Protein AF-A0A199ULL8-F1 (afdb_monomer_lite)

Structure (mmCIF, N/CA/C/O backbone):
data_AF-A0A199ULL8-F1
#
_entry.id   AF-A0A199ULL8-F1
#
loop_
_atom_site.group_PDB
_atom_site.id
_atom_site.type_symbol
_atom_site.label_atom_id
_atom_site.label_alt_id
_atom_site.label_comp_id
_atom_site.label_asym_id
_atom_site.label_entity_id
_atom_site.label_seq_id
_atom_site.pdbx_PDB_ins_code
_atom_site.Cartn_x
_atom_site.Cartn_y
_atom_site.Cartn_z
_atom_site.occupancy
_atom_site.B_iso_or_equiv
_atom_site.auth_seq_id
_atom_site.auth_comp_id
_atom_site.auth_asym_id
_atom_site.auth_atom_id
_atom_site.pdbx_PDB_model_num
ATOM 1 N N . VAL A 1 1 ? -32.519 5.307 -3.103 1.00 38.38 1 VAL A N 1
ATOM 2 C CA . VAL A 1 1 ? -31.056 5.539 -3.123 1.00 38.38 1 VAL A CA 1
ATOM 3 C C . VAL A 1 1 ? -30.510 4.798 -1.916 1.00 38.38 1 VAL A C 1
ATOM 5 O O . VAL A 1 1 ? -30.997 5.056 -0.827 1.00 38.38 1 VAL A O 1
ATOM 8 N N . MET A 1 2 ? -29.720 3.741 -2.132 1.00 39.00 2 MET A N 1
ATOM 9 C CA . MET A 1 2 ? -29.472 2.710 -1.114 1.00 39.00 2 MET A CA 1
ATOM 10 C C . MET A 1 2 ? -28.547 3.200 0.002 1.00 39.00 2 MET A C 1
ATOM 12 O O . MET A 1 2 ? -27.507 3.800 -0.257 1.00 39.00 2 MET A O 1
ATOM 16 N N . TYR A 1 3 ? -28.991 2.904 1.219 1.00 46.97 3 TYR A N 1
ATOM 17 C CA . TYR A 1 3 ? -28.402 3.205 2.512 1.00 46.97 3 TYR A CA 1
ATOM 18 C C . TYR A 1 3 ? -27.049 2.505 2.707 1.00 46.97 3 TYR A C 1
ATOM 20 O O . TYR A 1 3 ? -26.886 1.345 2.337 1.00 46.97 3 TYR A O 1
ATOM 28 N N . GLU A 1 4 ? -26.099 3.244 3.284 1.00 53.41 4 GLU A N 1
ATOM 29 C CA . GLU A 1 4 ? -25.015 2.778 4.163 1.00 53.41 4 GLU A CA 1
ATOM 30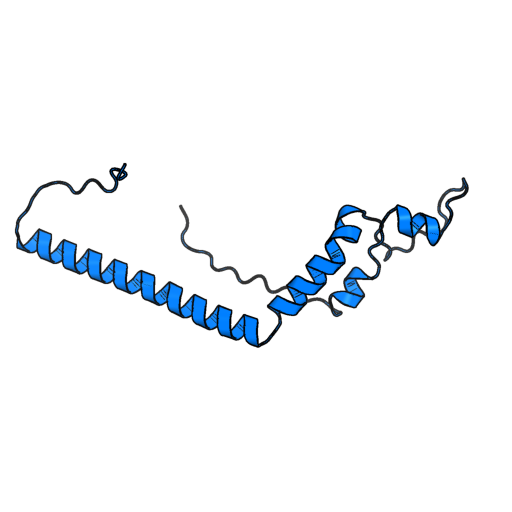 C C . GLU A 1 4 ? -24.526 1.328 3.993 1.00 53.41 4 GLU A C 1
ATOM 32 O O . GLU A 1 4 ? -24.640 0.504 4.899 1.00 53.41 4 GLU A O 1
ATOM 37 N N . ASN A 1 5 ? -23.886 0.993 2.873 1.00 47.06 5 ASN A N 1
ATOM 38 C CA . ASN A 1 5 ? -23.164 -0.277 2.801 1.00 47.06 5 ASN A CA 1
ATOM 39 C C . ASN A 1 5 ? -21.759 -0.106 3.404 1.00 47.06 5 ASN A C 1
ATOM 41 O O . ASN A 1 5 ? -20.809 0.264 2.715 1.00 47.06 5 ASN A O 1
ATOM 45 N N . ARG A 1 6 ? -21.617 -0.388 4.708 1.00 59.81 6 ARG A N 1
ATOM 46 C CA . ARG A 1 6 ? -20.318 -0.518 5.400 1.00 59.81 6 ARG A CA 1
ATOM 47 C C . ARG A 1 6 ? -19.623 -1.822 4.978 1.00 59.81 6 ARG A C 1
ATOM 49 O O . ARG A 1 6 ? -19.491 -2.756 5.766 1.00 59.81 6 ARG A O 1
ATOM 56 N N . ALA A 1 7 ? -19.199 -1.916 3.720 1.00 54.53 7 ALA A N 1
ATOM 57 C CA . ALA A 1 7 ? -18.430 -3.061 3.244 1.00 54.53 7 ALA A CA 1
ATOM 58 C C . ALA A 1 7 ? -16.982 -2.957 3.750 1.00 54.53 7 ALA A C 1
ATOM 60 O O . ALA A 1 7 ? -16.227 -2.078 3.337 1.00 54.53 7 ALA A O 1
ATOM 61 N N . ARG A 1 8 ? -16.583 -3.857 4.655 1.00 57.78 8 ARG A N 1
ATOM 62 C CA . ARG A 1 8 ? -15.173 -4.040 5.021 1.00 57.78 8 ARG A CA 1
ATOM 63 C C . ARG A 1 8 ? -14.511 -4.883 3.932 1.00 57.78 8 ARG A C 1
ATOM 65 O O . ARG A 1 8 ? -14.837 -6.058 3.780 1.00 57.78 8 ARG A O 1
ATOM 72 N N . LEU A 1 9 ? -13.607 -4.282 3.160 1.00 57.34 9 LEU A N 1
ATOM 73 C CA . LEU A 1 9 ? -12.793 -5.010 2.189 1.00 57.34 9 LEU A CA 1
ATOM 74 C C . LEU A 1 9 ? -11.721 -5.802 2.947 1.00 57.34 9 LEU A C 1
ATOM 76 O O . LEU A 1 9 ? -10.744 -5.231 3.426 1.00 57.34 9 LEU A O 1
ATOM 80 N N . LEU A 1 10 ? -11.922 -7.112 3.081 1.00 61.78 10 LEU A N 1
ATOM 81 C CA . LEU A 1 10 ? -10.911 -8.018 3.613 1.00 61.78 10 LEU A CA 1
ATOM 82 C C . LEU A 1 10 ? -9.970 -8.409 2.468 1.00 61.78 10 LEU A C 1
ATOM 84 O O . LEU A 1 10 ? -10.329 -9.217 1.615 1.00 61.78 10 LEU A O 1
ATOM 88 N N . CYS A 1 11 ? -8.783 -7.808 2.433 1.00 61.78 11 CYS A N 1
ATOM 89 C CA . CYS A 1 11 ? -7.730 -8.184 1.495 1.00 61.78 11 CYS A CA 1
ATOM 90 C C . CYS A 1 11 ? -6.753 -9.127 2.204 1.00 61.78 11 CYS A C 1
ATOM 92 O O . CYS A 1 11 ? -6.037 -8.707 3.112 1.00 61.78 11 CYS A O 1
ATOM 94 N N . THR A 1 12 ? -6.748 -10.400 1.813 1.00 73.75 12 THR A N 1
ATOM 95 C CA . THR A 1 12 ? -5.773 -11.397 2.271 1.00 73.75 12 THR A CA 1
ATOM 96 C C . THR A 1 12 ? -4.765 -11.648 1.162 1.00 73.75 12 THR A C 1
ATOM 98 O O . THR A 1 12 ? -5.163 -11.915 0.030 1.00 73.75 12 THR A O 1
ATOM 101 N N . ALA A 1 13 ? -3.479 -11.600 1.489 1.00 79.88 13 ALA A N 1
ATOM 102 C CA . ALA A 1 13 ? -2.404 -11.946 0.570 1.00 79.88 13 ALA A CA 1
ATOM 103 C C . ALA A 1 13 ? -1.518 -13.039 1.177 1.00 79.88 13 ALA A C 1
ATOM 105 O O . ALA A 1 13 ? -1.508 -13.228 2.393 1.00 79.88 13 ALA A O 1
ATOM 106 N N . GLU A 1 14 ? -0.793 -13.760 0.323 1.00 83.81 14 GLU A N 1
ATOM 107 C CA . GLU A 1 14 ? 0.080 -14.868 0.735 1.00 83.81 14 GLU A CA 1
ATOM 108 C C . GLU A 1 14 ? 1.333 -14.388 1.484 1.00 83.81 14 GLU A C 1
ATOM 110 O O . GLU A 1 14 ? 1.877 -15.118 2.310 1.00 83.81 14 GLU A O 1
ATOM 115 N N . THR A 1 15 ? 1.773 -13.156 1.222 1.00 86.62 15 THR A N 1
ATOM 116 C CA . THR A 1 15 ? 3.007 -12.563 1.755 1.00 86.62 15 THR A CA 1
ATOM 117 C C . THR A 1 15 ? 2.778 -11.122 2.231 1.00 86.62 15 THR A C 1
ATOM 119 O O . THR A 1 15 ? 1.781 -10.488 1.862 1.00 86.62 15 THR A O 1
ATOM 122 N N . PRO A 1 16 ? 3.660 -10.574 3.092 1.00 87.44 16 PRO A N 1
ATOM 123 C CA . PRO A 1 16 ? 3.571 -9.184 3.525 1.00 87.44 16 PRO A CA 1
ATOM 124 C C . PRO A 1 16 ? 3.706 -8.205 2.344 1.00 87.44 16 PRO A C 1
ATOM 126 O O . PRO A 1 16 ? 4.379 -8.500 1.355 1.00 87.44 16 PRO A O 1
ATOM 129 N N . PRO A 1 17 ? 3.131 -6.990 2.451 1.00 88.19 17 PRO A N 1
ATOM 130 C CA . PRO A 1 17 ? 3.123 -6.016 1.359 1.00 88.19 17 PRO A CA 1
ATOM 131 C C . PRO A 1 17 ? 4.529 -5.652 0.869 1.00 88.19 17 PRO A C 1
ATOM 133 O O . PRO A 1 17 ? 4.721 -5.449 -0.321 1.00 88.19 17 PRO A O 1
ATOM 136 N N . VAL A 1 18 ? 5.533 -5.621 1.748 1.00 90.44 18 VAL A N 1
ATOM 137 C CA . VAL A 1 18 ? 6.921 -5.337 1.347 1.00 90.44 18 VAL A CA 1
ATOM 138 C C . VAL A 1 18 ? 7.411 -6.323 0.280 1.00 90.4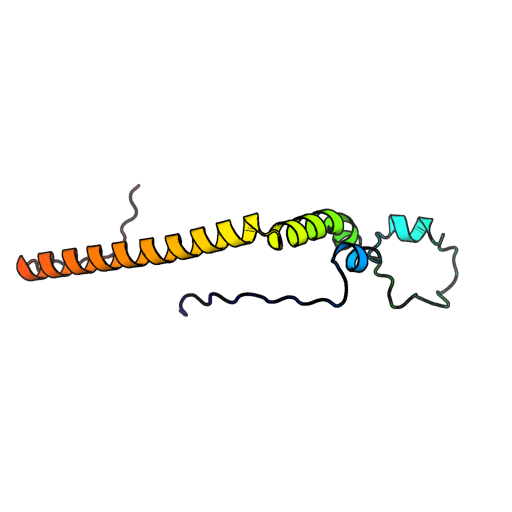4 18 VAL A C 1
ATOM 140 O O . VAL A 1 18 ? 7.944 -5.898 -0.740 1.00 90.44 18 VAL A O 1
ATOM 143 N N . GLU A 1 19 ? 7.170 -7.618 0.484 1.00 90.06 19 GLU A N 1
ATOM 144 C CA . GLU A 1 19 ? 7.599 -8.683 -0.430 1.00 90.06 19 GLU A CA 1
ATOM 145 C C . GLU A 1 19 ? 6.773 -8.684 -1.723 1.00 90.06 19 GLU A C 1
ATOM 147 O O . GLU A 1 19 ? 7.315 -8.857 -2.814 1.00 90.06 19 GLU A O 1
ATOM 152 N N . LEU A 1 20 ? 5.465 -8.419 -1.631 1.00 87.94 20 LEU A N 1
ATOM 153 C CA . LEU A 1 20 ? 4.588 -8.321 -2.806 1.00 8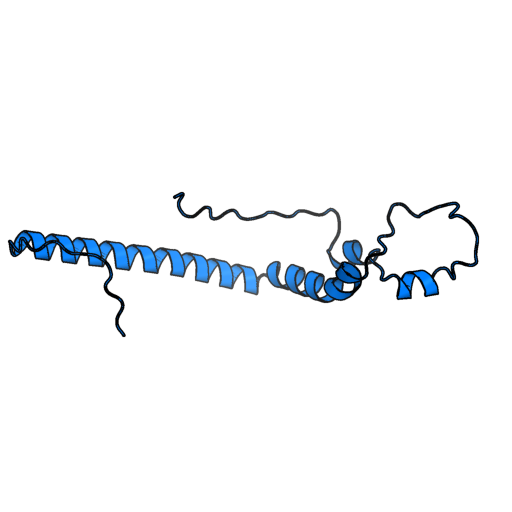7.94 20 LEU A CA 1
ATOM 154 C C . LEU A 1 20 ? 5.013 -7.196 -3.753 1.00 87.94 20 LEU A C 1
ATOM 156 O O . LEU A 1 20 ? 4.996 -7.355 -4.973 1.00 87.94 20 LEU A O 1
ATOM 160 N N . PHE A 1 21 ? 5.385 -6.047 -3.191 1.00 90.00 21 PHE A N 1
ATOM 161 C CA . PHE A 1 21 ? 5.735 -4.856 -3.960 1.00 90.00 21 PHE A CA 1
ATOM 162 C C . PHE A 1 21 ? 7.212 -4.809 -4.390 1.00 90.00 21 PHE A C 1
ATOM 164 O O . PHE A 1 21 ? 7.607 -3.917 -5.148 1.00 90.00 21 PHE A O 1
ATOM 171 N N . GLU A 1 22 ? 8.039 -5.765 -3.964 1.00 89.31 22 GLU A N 1
ATOM 172 C CA . GLU A 1 22 ? 9.459 -5.828 -4.326 1.00 89.31 22 GLU A CA 1
ATOM 173 C C . GLU A 1 22 ? 9.655 -5.983 -5.839 1.00 89.31 22 GLU A C 1
ATOM 175 O O . GLU A 1 22 ? 10.455 -5.266 -6.443 1.00 89.31 22 GLU A O 1
ATOM 180 N N . ARG A 1 23 ? 8.848 -6.846 -6.467 1.00 87.00 23 ARG A N 1
ATOM 181 C CA . ARG A 1 23 ? 8.928 -7.163 -7.903 1.00 87.00 23 ARG A CA 1
ATOM 182 C C . ARG A 1 23 ? 8.316 -6.096 -8.811 1.00 87.00 23 ARG A C 1
ATOM 184 O O . ARG A 1 23 ? 8.366 -6.222 -10.034 1.00 87.00 23 ARG A O 1
ATOM 191 N N . ILE A 1 24 ? 7.746 -5.042 -8.227 1.00 89.56 24 ILE A N 1
ATOM 192 C CA . ILE A 1 24 ? 7.245 -3.884 -8.962 1.00 89.56 24 ILE A CA 1
ATOM 193 C C . ILE A 1 24 ? 8.389 -2.887 -9.123 1.00 89.56 24 ILE A C 1
ATOM 195 O O . ILE A 1 24 ? 8.860 -2.274 -8.156 1.00 89.56 24 ILE A O 1
ATOM 199 N N . VAL A 1 25 ? 8.823 -2.710 -10.365 1.00 88.88 25 VAL A N 1
ATOM 200 C CA . VAL A 1 25 ? 9.942 -1.844 -10.734 1.00 88.88 25 VAL A CA 1
ATOM 201 C C . VAL A 1 25 ? 9.502 -0.804 -11.750 1.00 88.88 25 VAL A C 1
ATOM 203 O O . VAL A 1 25 ? 8.614 -1.029 -12.567 1.00 88.88 25 VAL A O 1
ATOM 206 N N . THR A 1 26 ? 10.153 0.354 -11.732 1.00 89.56 26 THR A N 1
ATOM 207 C CA . THR A 1 26 ? 9.949 1.351 -12.782 1.00 89.56 26 THR A CA 1
ATOM 208 C C . THR A 1 26 ? 10.671 0.926 -14.062 1.00 89.56 26 THR A C 1
ATOM 210 O O . THR A 1 26 ? 11.607 0.124 -14.039 1.00 89.56 26 THR A O 1
ATOM 213 N N . VAL A 1 27 ? 10.297 1.513 -15.197 1.00 86.94 27 VAL A N 1
ATOM 214 C CA . VAL A 1 27 ? 11.011 1.337 -16.472 1.00 86.94 27 VAL A CA 1
ATOM 215 C C . VAL A 1 27 ? 12.482 1.741 -16.331 1.00 86.94 27 VAL A C 1
ATOM 217 O O . VAL A 1 27 ? 13.363 1.075 -16.871 1.00 86.94 27 VAL A O 1
ATOM 220 N N . ALA A 1 28 ? 12.764 2.809 -15.578 1.00 85.06 28 ALA A N 1
ATOM 221 C CA . ALA A 1 28 ? 14.127 3.277 -15.345 1.00 85.06 28 ALA A CA 1
ATOM 222 C C . ALA A 1 28 ? 14.958 2.261 -14.546 1.00 85.06 28 ALA A C 1
ATOM 224 O O . ALA A 1 28 ? 16.138 2.076 -14.838 1.00 85.06 28 ALA A O 1
ATOM 225 N N . ASP A 1 29 ? 14.353 1.587 -13.570 1.00 84.56 29 ASP A N 1
ATOM 226 C CA . ASP A 1 29 ? 15.035 0.568 -12.771 1.00 84.56 29 ASP A CA 1
ATOM 227 C C . ASP A 1 29 ? 15.183 -0.747 -13.536 1.00 84.56 29 ASP A C 1
ATOM 229 O O . ASP A 1 29 ? 16.259 -1.343 -13.524 1.00 84.56 29 ASP A O 1
ATOM 233 N N . ALA A 1 30 ? 14.172 -1.140 -14.313 1.00 82.62 30 ALA A N 1
ATOM 234 C CA . ALA A 1 30 ? 14.249 -2.298 -15.199 1.00 82.62 30 ALA A CA 1
ATOM 235 C C . ALA A 1 30 ? 15.404 -2.178 -16.211 1.00 82.62 30 ALA A C 1
ATOM 237 O O . ALA A 1 30 ? 16.113 -3.152 -16.461 1.00 82.62 30 ALA A O 1
ATOM 238 N N . LEU A 1 31 ? 15.649 -0.975 -16.745 1.00 79.75 31 LEU A N 1
ATOM 239 C CA . LEU A 1 31 ? 16.766 -0.703 -17.659 1.00 79.75 31 LEU A CA 1
ATOM 240 C C . LEU A 1 31 ? 18.147 -0.819 -16.995 1.00 79.75 31 LEU A C 1
ATOM 242 O O . LEU A 1 31 ? 19.120 -1.130 -17.682 1.00 79.75 31 LEU A O 1
ATOM 246 N N . LYS A 1 32 ? 18.253 -0.582 -15.681 1.00 78.31 32 LYS A N 1
ATOM 247 C CA . LYS A 1 32 ? 19.503 -0.777 -14.921 1.00 78.31 32 LYS A CA 1
ATOM 248 C C . LYS A 1 32 ? 19.775 -2.258 -14.670 1.00 78.31 32 LYS A C 1
ATOM 250 O O . LYS A 1 32 ? 20.924 -2.682 -14.727 1.00 78.31 32 LYS A O 1
ATOM 255 N N . VAL A 1 33 ? 18.720 -3.026 -14.392 1.00 70.19 33 VAL A N 1
ATOM 256 C CA . VAL A 1 33 ? 18.799 -4.468 -14.108 1.00 70.19 33 VAL A CA 1
ATOM 257 C C . VAL A 1 33 ? 19.049 -5.268 -15.390 1.00 70.19 33 VAL A C 1
ATOM 259 O O . VAL A 1 33 ? 19.795 -6.244 -15.381 1.00 70.19 33 VAL A O 1
ATOM 262 N N . SER A 1 34 ? 18.488 -4.827 -16.515 1.00 62.72 34 SER A N 1
ATOM 263 C CA . SER A 1 34 ? 18.759 -5.386 -17.835 1.00 62.72 34 SER A CA 1
ATOM 264 C C . SER A 1 34 ? 18.850 -4.257 -18.863 1.00 62.72 34 SER A C 1
ATOM 266 O O . SER A 1 34 ? 17.818 -3.747 -19.316 1.00 62.72 34 SER A O 1
ATOM 268 N N . PRO A 1 35 ? 20.068 -3.847 -19.266 1.00 60.12 35 PRO A N 1
ATOM 269 C CA . PRO A 1 35 ? 20.242 -2.897 -20.352 1.00 60.12 35 PRO A CA 1
ATOM 270 C C . PRO A 1 35 ? 19.737 -3.563 -21.635 1.00 60.12 35 PRO A C 1
ATOM 272 O O . PRO A 1 35 ? 20.442 -4.353 -22.264 1.00 60.12 35 PRO A O 1
ATOM 275 N N . ARG A 1 36 ? 18.480 -3.296 -22.005 1.00 59.72 36 ARG A N 1
ATOM 276 C CA . ARG A 1 36 ? 17.838 -3.808 -23.225 1.00 59.72 36 ARG A CA 1
ATOM 277 C C . ARG A 1 36 ? 18.596 -3.296 -24.455 1.00 59.72 36 ARG A C 1
ATOM 279 O O . ARG A 1 36 ? 18.235 -2.293 -25.060 1.00 59.72 36 ARG A O 1
ATOM 286 N N . SER A 1 37 ? 19.647 -4.004 -24.857 1.00 47.16 37 SER A N 1
ATOM 287 C CA . SER A 1 37 ? 20.245 -3.855 -26.179 1.00 47.16 37 SER A CA 1
ATOM 288 C C . SER A 1 37 ? 19.473 -4.735 -27.161 1.00 47.16 37 SER A C 1
ATOM 290 O O . SER A 1 37 ? 19.649 -5.948 -27.202 1.00 47.16 37 SER A O 1
ATOM 292 N N . SER A 1 38 ? 18.609 -4.099 -27.954 1.00 54.50 38 SER A N 1
ATOM 293 C CA . SER A 1 38 ? 18.225 -4.477 -29.328 1.00 54.50 38 SER A CA 1
ATOM 294 C C . SER A 1 38 ? 17.682 -5.884 -29.661 1.00 54.50 38 SER A C 1
ATOM 296 O O . SER A 1 38 ? 17.411 -6.130 -30.835 1.00 54.50 38 SER A O 1
ATOM 298 N N . ARG A 1 39 ? 17.467 -6.817 -28.724 1.00 50.16 39 ARG A N 1
ATOM 299 C CA . ARG A 1 39 ? 16.968 -8.171 -29.056 1.00 50.16 39 ARG A CA 1
ATOM 300 C C . ARG A 1 39 ? 15.732 -8.561 -28.250 1.00 50.16 39 ARG A C 1
ATOM 302 O O . ARG A 1 39 ? 15.636 -8.268 -27.063 1.00 50.16 39 ARG A O 1
ATOM 309 N N . ALA A 1 40 ? 14.790 -9.203 -28.945 1.00 52.25 40 ALA A N 1
ATOM 310 C CA . ALA A 1 40 ? 13.515 -9.695 -28.429 1.00 52.25 40 ALA A CA 1
ATOM 311 C C . ALA A 1 40 ? 13.692 -10.497 -27.122 1.00 52.25 40 ALA A C 1
ATOM 313 O O . ALA A 1 40 ? 14.649 -11.273 -27.024 1.00 52.25 40 ALA A O 1
ATOM 314 N N . PRO A 1 41 ? 12.802 -10.324 -26.127 1.00 55.12 41 PRO A N 1
ATOM 315 C CA . PRO A 1 41 ? 12.966 -10.952 -24.827 1.00 55.12 41 PRO A CA 1
ATOM 316 C C . PRO A 1 41 ? 12.812 -12.467 -24.955 1.00 55.12 41 PRO A C 1
ATOM 318 O O . PRO A 1 41 ? 11.815 -12.983 -25.457 1.00 55.12 41 PRO A O 1
ATOM 321 N N . LYS A 1 42 ? 13.837 -13.188 -24.507 1.00 52.59 42 LYS A N 1
ATOM 322 C CA . LYS A 1 42 ? 13.804 -14.634 -24.316 1.00 52.59 42 LYS A CA 1
ATOM 323 C C . LYS A 1 42 ? 13.786 -14.847 -22.804 1.00 52.59 42 LYS A C 1
ATOM 325 O O . LYS A 1 42 ? 14.841 -14.950 -22.192 1.00 52.59 42 LYS A O 1
ATOM 330 N N . GLY A 1 43 ? 12.583 -14.813 -22.233 1.00 55.91 43 GLY A N 1
ATOM 331 C CA . GLY A 1 43 ? 12.333 -14.948 -20.796 1.00 55.91 43 GLY A CA 1
ATOM 332 C C . GLY A 1 43 ? 11.933 -13.626 -20.152 1.00 55.91 43 GLY A C 1
ATOM 333 O O . GLY A 1 43 ? 12.755 -12.989 -19.502 1.00 55.91 43 GLY A O 1
ATOM 334 N N . ASP A 1 44 ? 10.681 -13.213 -20.348 1.00 63.97 44 ASP A N 1
ATOM 335 C CA . ASP A 1 44 ? 10.057 -12.282 -19.412 1.00 63.97 44 ASP A CA 1
ATOM 336 C C . ASP A 1 44 ? 9.788 -13.087 -18.129 1.00 63.97 44 ASP A C 1
ATOM 338 O O . ASP A 1 44 ? 9.119 -14.121 -18.180 1.00 63.97 44 ASP A O 1
ATOM 342 N N . ASP A 1 45 ? 10.395 -12.683 -17.012 1.00 71.69 45 ASP A N 1
ATOM 343 C CA . ASP A 1 45 ? 10.065 -13.233 -15.696 1.00 71.69 45 ASP A CA 1
ATOM 344 C C . ASP A 1 45 ? 8.580 -12.928 -15.436 1.00 71.69 45 ASP A C 1
ATOM 346 O O . ASP A 1 45 ? 8.225 -11.745 -15.389 1.00 71.69 45 ASP A O 1
ATOM 350 N N . PRO A 1 46 ? 7.696 -13.944 -15.338 1.00 72.44 46 PRO A N 1
ATOM 351 C CA . PRO A 1 46 ? 6.257 -13.718 -15.209 1.00 72.44 46 PRO A CA 1
ATOM 352 C C . PRO A 1 46 ? 5.899 -12.943 -13.940 1.00 72.44 46 PRO A C 1
ATOM 354 O O . PRO A 1 46 ? 4.835 -12.327 -13.886 1.00 72.44 46 PRO A O 1
ATOM 357 N N . ASP A 1 47 ? 6.792 -12.936 -12.952 1.00 78.94 47 ASP A N 1
ATOM 358 C CA . ASP A 1 47 ? 6.569 -12.273 -11.678 1.00 78.94 47 ASP A CA 1
ATOM 359 C C . ASP A 1 47 ? 7.126 -10.834 -11.639 1.00 78.94 47 ASP A C 1
ATOM 361 O O . ASP A 1 47 ? 6.934 -10.136 -10.640 1.00 78.94 47 ASP A O 1
ATOM 365 N N . LEU A 1 48 ? 7.813 -10.365 -12.692 1.00 83.88 48 LEU A N 1
ATOM 366 C CA . LEU A 1 48 ? 8.357 -9.005 -12.769 1.00 83.88 48 LEU A CA 1
ATOM 367 C C . LEU A 1 48 ? 7.323 -8.032 -13.352 1.00 83.88 48 LEU A C 1
ATOM 369 O O . LEU A 1 48 ? 6.962 -8.101 -14.528 1.00 83.88 48 LEU A O 1
ATOM 373 N N . CYS A 1 49 ? 6.911 -7.046 -12.556 1.00 86.06 49 CYS A N 1
ATOM 374 C CA . CYS A 1 49 ? 5.977 -6.009 -12.985 1.00 86.06 49 CYS A CA 1
ATOM 375 C C . CYS A 1 49 ? 6.726 -4.698 -13.257 1.00 86.06 49 CYS A C 1
ATOM 377 O O . CYS A 1 49 ? 7.234 -4.060 -12.335 1.00 86.06 49 CYS A O 1
ATOM 379 N N . VAL A 1 50 ? 6.796 -4.279 -14.525 1.00 87.25 50 VAL A N 1
ATOM 380 C CA . VAL A 1 50 ? 7.411 -2.998 -14.911 1.00 87.25 50 VAL A CA 1
ATOM 381 C C . VAL A 1 50 ? 6.331 -1.923 -15.041 1.00 87.25 50 VAL A C 1
ATOM 383 O O . VAL A 1 50 ? 5.722 -1.769 -16.099 1.00 87.25 50 VAL A O 1
ATOM 386 N N . ASP A 1 51 ? 6.108 -1.163 -13.972 1.00 89.38 51 ASP A N 1
ATOM 387 C CA . ASP A 1 51 ? 5.105 -0.099 -13.905 1.00 89.38 51 ASP A CA 1
ATOM 388 C C . ASP A 1 51 ? 5.661 1.116 -13.148 1.00 89.38 51 ASP A C 1
ATOM 390 O O . ASP A 1 51 ? 6.073 1.036 -11.990 1.00 89.38 51 ASP A O 1
ATOM 394 N N . ASN A 1 52 ? 5.667 2.276 -13.808 1.00 90.12 52 ASN A N 1
ATOM 395 C CA . ASN A 1 52 ? 6.161 3.517 -13.215 1.00 90.12 52 ASN A CA 1
ATOM 396 C C . ASN A 1 52 ? 5.229 4.057 -12.128 1.00 90.12 52 ASN A C 1
ATOM 398 O O . ASN A 1 52 ? 5.701 4.486 -11.081 1.00 90.12 52 ASN A O 1
ATOM 402 N N . GLN A 1 53 ? 3.917 4.059 -12.366 1.00 93.06 53 GLN A N 1
ATOM 403 C CA . GLN A 1 53 ? 2.956 4.611 -11.411 1.00 93.06 53 GLN A CA 1
ATOM 404 C C . GLN A 1 53 ? 2.950 3.776 -10.138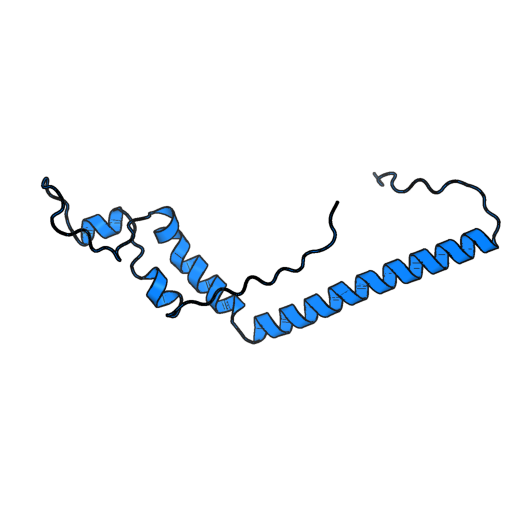 1.00 93.06 53 GLN A C 1
ATOM 406 O O . GLN A 1 53 ? 3.056 4.314 -9.033 1.00 93.06 53 GLN A O 1
ATOM 411 N N . LEU A 1 54 ? 2.899 2.456 -10.301 1.00 87.44 54 LEU A N 1
ATOM 412 C CA . LEU A 1 54 ? 2.913 1.529 -9.185 1.00 87.44 54 LEU A CA 1
ATOM 413 C C . LEU A 1 54 ? 4.281 1.514 -8.496 1.00 87.44 54 LEU A C 1
ATOM 415 O O . LEU A 1 54 ? 4.340 1.569 -7.270 1.00 87.44 54 LEU A O 1
ATOM 419 N N . GLY A 1 55 ? 5.374 1.554 -9.264 1.00 90.00 55 GLY A N 1
ATOM 420 C CA . GLY A 1 55 ? 6.738 1.644 -8.742 1.00 90.00 55 GLY A CA 1
ATOM 421 C C . GLY A 1 55 ? 6.993 2.897 -7.901 1.00 90.00 55 GLY A C 1
ATOM 422 O O . GLY A 1 55 ? 7.644 2.802 -6.867 1.00 90.00 55 GLY A O 1
ATOM 423 N N . PHE A 1 56 ? 6.436 4.055 -8.274 1.00 92.81 56 PHE A N 1
ATOM 424 C CA . PHE A 1 56 ? 6.543 5.281 -7.468 1.00 92.81 56 PHE A CA 1
ATOM 425 C C . PHE A 1 56 ? 5.584 5.316 -6.276 1.00 92.81 56 PHE A C 1
ATOM 427 O O . PHE A 1 56 ? 5.847 5.997 -5.284 1.00 92.81 56 PHE A O 1
ATOM 434 N N . ALA A 1 57 ? 4.440 4.639 -6.370 1.00 94.50 57 ALA A N 1
ATOM 435 C CA . ALA A 1 57 ? 3.447 4.631 -5.305 1.00 94.50 57 ALA A CA 1
ATOM 436 C C . ALA A 1 57 ? 3.714 3.565 -4.234 1.00 94.50 57 ALA A C 1
ATOM 438 O O . ALA A 1 57 ? 3.198 3.711 -3.125 1.00 94.50 57 ALA A O 1
ATOM 439 N N . LYS A 1 58 ? 4.504 2.525 -4.536 1.00 93.38 58 LYS A N 1
ATOM 440 C CA . LYS A 1 58 ? 4.611 1.329 -3.692 1.00 93.38 58 LYS A CA 1
ATOM 441 C C . LYS A 1 58 ? 5.000 1.615 -2.247 1.00 93.38 58 LYS A C 1
ATOM 443 O O . LYS A 1 58 ? 4.336 1.104 -1.357 1.00 93.38 58 LYS A O 1
ATOM 448 N N . ASP A 1 59 ? 5.963 2.499 -1.994 1.00 93.25 59 ASP A N 1
ATOM 449 C CA . ASP A 1 59 ? 6.401 2.806 -0.623 1.00 93.25 59 ASP A CA 1
ATOM 450 C C . ASP A 1 59 ? 5.284 3.463 0.198 1.00 93.25 59 ASP A C 1
ATOM 452 O O . ASP A 1 59 ? 5.068 3.131 1.366 1.00 93.25 59 ASP A O 1
ATOM 456 N N . ARG A 1 60 ? 4.505 4.354 -0.431 1.00 94.25 60 ARG A N 1
ATOM 457 C CA . ARG A 1 60 ? 3.324 4.960 0.200 1.00 94.25 60 ARG A CA 1
ATOM 458 C C . ARG A 1 60 ? 2.240 3.921 0.452 1.00 94.25 60 ARG A C 1
ATOM 460 O O . ARG A 1 60 ? 1.639 3.928 1.522 1.00 94.25 60 ARG A O 1
ATOM 467 N N . THR A 1 61 ? 2.004 3.032 -0.511 1.00 92.50 61 THR A N 1
ATOM 468 C CA . THR A 1 61 ? 1.016 1.954 -0.386 1.00 92.50 61 THR A CA 1
ATOM 469 C C . THR A 1 61 ? 1.3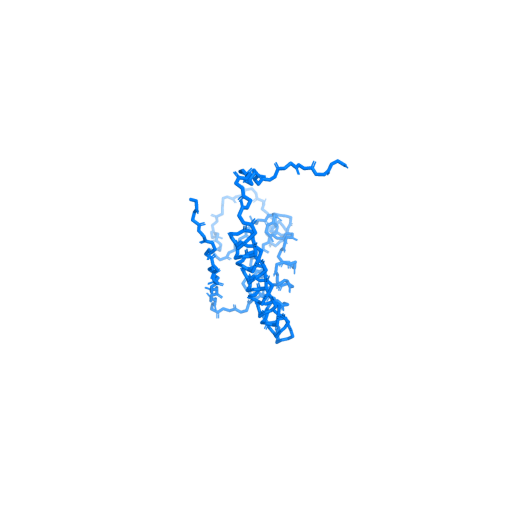97 0.983 0.733 1.00 92.50 61 THR A C 1
ATOM 471 O O . THR A 1 61 ? 0.557 0.686 1.578 1.00 92.50 61 THR A O 1
ATOM 474 N N . ILE A 1 62 ? 2.659 0.550 0.804 1.00 92.62 62 ILE A N 1
ATOM 475 C CA . ILE A 1 62 ? 3.185 -0.309 1.875 1.00 92.62 62 ILE A CA 1
ATOM 476 C C . ILE A 1 62 ? 3.007 0.370 3.232 1.00 92.62 62 ILE A C 1
ATOM 478 O O . ILE A 1 62 ? 2.468 -0.245 4.153 1.00 92.62 62 ILE A O 1
ATOM 482 N N . SER A 1 63 ? 3.423 1.635 3.348 1.00 92.88 63 SER A N 1
ATOM 483 C CA . SER A 1 63 ? 3.303 2.404 4.589 1.00 92.88 63 SER A CA 1
ATOM 484 C C . SER A 1 63 ? 1.848 2.472 5.051 1.00 92.88 63 SER A C 1
ATOM 486 O O . SER A 1 63 ? 1.538 2.112 6.185 1.00 92.88 63 SER A O 1
ATOM 488 N N . ARG A 1 64 ? 0.928 2.804 4.137 1.00 90.56 64 ARG A N 1
ATOM 489 C CA . ARG A 1 64 ? -0.497 2.912 4.451 1.00 90.56 64 ARG A CA 1
ATOM 490 C C . ARG A 1 64 ? -1.124 1.577 4.853 1.00 90.56 64 ARG A C 1
ATOM 492 O O . ARG A 1 64 ? -1.882 1.534 5.816 1.00 90.56 64 ARG A O 1
ATOM 499 N N . LEU A 1 65 ? -0.816 0.493 4.140 1.00 88.44 65 LEU A N 1
ATOM 500 C CA . LEU A 1 65 ? -1.315 -0.846 4.478 1.00 88.44 65 LEU A CA 1
ATOM 501 C C . LEU A 1 65 ? -0.782 -1.318 5.835 1.00 88.44 65 LEU A C 1
ATOM 503 O O . LEU A 1 65 ? -1.523 -1.902 6.621 1.00 88.44 65 LEU A O 1
ATOM 507 N N . THR A 1 66 ? 0.487 -1.036 6.127 1.00 88.69 66 THR A N 1
ATOM 508 C CA . THR A 1 66 ? 1.110 -1.388 7.410 1.00 88.69 66 THR A CA 1
ATOM 509 C C . THR A 1 66 ? 0.493 -0.593 8.557 1.00 88.69 66 THR A C 1
ATOM 511 O O . THR A 1 66 ? 0.152 -1.166 9.588 1.00 88.69 66 THR A O 1
ATOM 514 N N . GLU A 1 67 ? 0.280 0.707 8.358 1.00 88.62 67 GLU A N 1
ATOM 515 C CA . GLU A 1 67 ? -0.389 1.583 9.319 1.00 88.62 67 GLU A CA 1
ATOM 516 C C . GLU A 1 67 ? -1.826 1.123 9.597 1.00 88.62 67 GLU A C 1
ATOM 518 O O . GLU A 1 67 ? -2.214 0.993 10.756 1.00 88.62 67 GLU A O 1
ATOM 523 N N . MET A 1 68 ? -2.607 0.815 8.556 1.00 85.81 68 MET A N 1
ATOM 524 C CA . MET A 1 68 ? -3.991 0.343 8.706 1.00 85.81 68 MET A CA 1
ATOM 525 C C . MET A 1 68 ? -4.101 -0.979 9.470 1.00 85.81 68 MET A C 1
ATOM 527 O O . MET A 1 68 ? -5.111 -1.216 10.127 1.00 85.81 68 MET A O 1
ATOM 531 N N . ASN A 1 69 ? -3.070 -1.821 9.393 1.00 84.00 69 ASN A N 1
ATOM 532 C CA . ASN A 1 69 ? -2.998 -3.087 10.120 1.00 84.00 69 ASN A CA 1
ATOM 533 C C . ASN A 1 69 ? -2.426 -2.936 11.538 1.00 84.00 69 ASN A C 1
ATOM 535 O O . ASN A 1 69 ? -2.329 -3.923 12.269 1.00 84.00 69 ASN A O 1
ATOM 539 N N . SER A 1 70 ? -2.028 -1.728 11.943 1.00 85.50 70 SER A N 1
ATOM 540 C CA . SER A 1 70 ? -1.544 -1.489 13.298 1.00 85.50 70 SER A CA 1
ATOM 541 C C . SER A 1 70 ? -2.685 -1.575 14.313 1.00 85.50 70 SER A C 1
ATOM 543 O O . SER A 1 70 ? -3.817 -1.161 14.058 1.00 85.50 70 SER A O 1
ATOM 545 N N . LYS A 1 71 ? -2.367 -2.092 15.503 1.00 83.12 71 LYS A N 1
ATOM 546 C CA . LYS A 1 71 ? -3.327 -2.211 16.605 1.00 83.12 71 LYS A CA 1
ATOM 547 C C . LYS A 1 71 ? -3.946 -0.857 16.970 1.00 83.12 71 LYS A C 1
ATOM 549 O O . LYS A 1 71 ? -5.157 -0.763 17.117 1.00 83.12 71 LYS A O 1
ATOM 554 N N . GLU A 1 72 ? -3.120 0.180 17.060 1.00 85.19 72 GLU A N 1
ATOM 555 C CA . GLU A 1 72 ? -3.551 1.537 17.409 1.00 85.19 72 GLU A CA 1
ATOM 556 C C . GLU A 1 72 ? -4.570 2.084 16.404 1.00 85.19 72 GLU A C 1
ATOM 558 O O . GLU A 1 72 ? -5.591 2.647 16.799 1.00 85.19 72 GLU A O 1
ATOM 563 N N . TYR A 1 73 ? -4.332 1.873 15.104 1.00 85.38 73 TYR A N 1
ATOM 564 C CA . TYR A 1 73 ? -5.257 2.310 14.063 1.00 85.38 73 TYR A CA 1
ATOM 565 C C . TYR A 1 73 ? -6.595 1.569 14.143 1.00 85.38 73 TYR A C 1
ATOM 567 O O . TYR A 1 73 ? -7.649 2.187 14.000 1.00 85.38 73 TYR A O 1
ATOM 575 N N . LEU A 1 74 ? -6.569 0.258 14.402 1.00 81.69 74 LEU A N 1
ATOM 576 C CA . LEU A 1 74 ? -7.780 -0.552 14.549 1.00 81.69 74 LEU A CA 1
ATOM 577 C C . LEU A 1 74 ? -8.611 -0.120 15.763 1.00 81.69 74 LEU A C 1
ATOM 579 O O . LEU A 1 74 ? -9.814 0.078 15.621 1.00 81.69 74 LEU A O 1
ATOM 583 N N . GLU A 1 75 ? -7.976 0.106 16.915 1.00 83.75 75 GLU A N 1
ATOM 584 C CA . GLU A 1 75 ? -8.650 0.577 18.134 1.00 83.75 75 GLU A CA 1
ATOM 585 C C . GLU A 1 75 ? -9.271 1.968 17.938 1.00 83.75 75 GLU A C 1
ATOM 587 O O . GLU A 1 75 ? -10.433 2.195 18.284 1.00 83.75 75 GLU A O 1
ATOM 592 N N . GLN A 1 76 ? -8.535 2.899 17.322 1.00 82.12 76 GLN A N 1
ATOM 593 C CA . GLN A 1 76 ? -9.057 4.230 16.994 1.00 82.12 76 GLN A CA 1
ATOM 594 C C . GLN A 1 76 ? -10.214 4.159 15.993 1.00 82.12 76 GLN A C 1
ATOM 596 O O . GLN A 1 76 ? -11.203 4.882 16.120 1.00 82.12 76 GLN A O 1
ATOM 601 N N . HIS A 1 77 ? -10.110 3.286 14.992 1.00 80.81 77 HIS A N 1
ATOM 602 C CA . HIS A 1 77 ? -11.156 3.098 13.996 1.00 80.81 77 HIS A CA 1
ATOM 603 C C . HIS A 1 77 ? -12.420 2.477 14.609 1.00 80.81 77 HIS A C 1
ATOM 605 O O . HIS A 1 77 ? -13.526 2.908 14.286 1.00 80.81 77 HIS A O 1
ATOM 611 N N . GLU A 1 78 ? -12.283 1.510 15.518 1.00 78.75 78 GLU A N 1
ATOM 612 C CA . GLU A 1 78 ? -13.402 0.963 16.294 1.00 78.75 78 GLU A CA 1
ATOM 613 C C . GLU A 1 78 ? -14.070 2.040 17.156 1.00 78.75 78 GLU A C 1
ATOM 615 O O . GLU A 1 78 ? -15.293 2.186 17.101 1.00 78.75 78 GLU A O 1
ATOM 620 N N . ALA A 1 79 ? -13.290 2.863 17.863 1.00 78.75 79 ALA A N 1
ATOM 621 C CA . ALA A 1 79 ? -13.817 3.978 18.651 1.00 78.75 79 ALA A CA 1
ATOM 622 C C . ALA A 1 79 ? -14.576 5.006 17.786 1.00 78.75 79 ALA A C 1
ATOM 624 O O . ALA A 1 79 ? -15.669 5.447 18.146 1.00 78.75 79 ALA A O 1
ATOM 625 N N . ASN A 1 80 ? -14.044 5.348 16.609 1.00 77.94 80 ASN A N 1
ATOM 626 C CA . ASN A 1 80 ? -14.691 6.268 15.669 1.00 77.94 80 ASN A CA 1
ATOM 627 C C . ASN A 1 80 ? -15.975 5.683 15.062 1.00 77.94 80 ASN A C 1
ATOM 629 O O . ASN A 1 80 ? -16.953 6.409 14.873 1.00 77.94 80 ASN A O 1
ATOM 633 N N . LEU A 1 81 ? -16.004 4.376 14.778 1.00 74.50 81 LEU A N 1
ATOM 634 C CA . LEU A 1 81 ? -17.219 3.695 14.331 1.00 74.50 81 LEU A CA 1
ATOM 635 C C . LEU A 1 81 ? -18.315 3.751 15.399 1.00 74.50 81 LEU A C 1
ATOM 637 O O . LEU A 1 81 ? -19.454 4.067 15.052 1.00 74.50 81 LEU A O 1
ATOM 641 N N . HIS A 1 82 ? -17.974 3.498 16.665 1.00 67.44 82 HIS A N 1
ATOM 642 C CA . HIS A 1 82 ? -18.916 3.606 17.783 1.00 67.44 82 HIS A CA 1
ATOM 643 C C . HIS A 1 82 ? -19.470 5.029 17.929 1.00 67.44 82 HIS A C 1
ATOM 645 O O . HIS A 1 82 ? -20.687 5.206 17.977 1.00 67.44 82 HIS A O 1
ATOM 651 N N . ARG A 1 83 ? -18.608 6.048 17.848 1.00 65.62 83 ARG A N 1
ATOM 652 C CA . ARG A 1 83 ? -19.033 7.455 17.868 1.00 65.62 83 ARG A CA 1
ATOM 653 C C . ARG A 1 83 ? -19.998 7.802 16.731 1.00 65.62 83 ARG A C 1
ATOM 655 O O . ARG A 1 83 ? -21.031 8.421 16.961 1.00 65.62 83 ARG A O 1
ATOM 662 N N . SER A 1 84 ? -19.699 7.356 15.509 1.00 60.72 84 SER A N 1
ATOM 663 C CA . SER A 1 84 ? -20.560 7.617 14.343 1.00 60.72 84 SER A CA 1
ATOM 664 C C . SER A 1 84 ? -21.950 6.973 14.457 1.00 60.72 84 SER A C 1
ATOM 666 O O . SER A 1 84 ? -22.924 7.487 13.909 1.00 60.72 84 SER A O 1
ATOM 668 N N . SER A 1 85 ? -22.066 5.843 15.168 1.00 57.12 85 SER A N 1
ATOM 669 C CA . SER A 1 85 ? -23.368 5.234 15.461 1.00 57.12 85 SER A CA 1
ATOM 670 C C . SER A 1 85 ? -24.120 5.921 16.600 1.00 57.12 85 SER A C 1
ATOM 672 O O . SER A 1 85 ? -25.334 5.801 16.658 1.00 57.12 85 SER A O 1
ATOM 674 N N . GLU A 1 86 ? -23.450 6.638 17.499 1.00 53.75 86 GLU A N 1
ATOM 675 C CA . GLU A 1 86 ? -24.111 7.363 18.594 1.00 53.75 86 GLU A CA 1
ATOM 676 C C . GLU A 1 86 ? -24.685 8.706 18.107 1.00 53.75 86 GLU A C 1
ATOM 678 O O . GLU A 1 86 ? -25.836 9.026 18.396 1.00 53.75 86 GLU A O 1
ATOM 683 N N . GLU A 1 87 ? -23.956 9.431 17.249 1.00 53.06 87 GLU A N 1
ATOM 684 C CA . GLU A 1 87 ? -24.405 10.711 16.667 1.00 53.06 87 GLU A CA 1
ATOM 685 C C . GLU A 1 87 ? -25.660 10.584 15.778 1.00 53.06 87 GLU A C 1
ATOM 687 O O . GLU A 1 87 ? -26.421 11.544 15.619 1.00 53.06 87 GLU A O 1
ATOM 692 N N . THR A 1 88 ? -25.909 9.404 15.206 1.00 53.75 88 THR A N 1
ATOM 693 C CA . THR A 1 88 ? -27.127 9.121 14.425 1.00 53.75 88 THR A CA 1
ATOM 694 C C . THR A 1 88 ? -28.350 8.923 15.326 1.00 53.75 88 THR A C 1
ATOM 696 O O . THR A 1 88 ? -29.404 9.492 15.049 1.00 53.75 88 THR A O 1
ATOM 699 N N . HIS A 1 89 ? -28.205 8.234 16.463 1.00 54.22 89 HIS A N 1
ATOM 700 C CA . HIS A 1 89 ? -29.310 8.019 17.407 1.00 54.22 89 HIS A CA 1
ATOM 701 C C . HIS A 1 89 ? -29.760 9.306 18.115 1.00 54.22 89 HIS A C 1
ATOM 703 O O . HIS A 1 89 ? -30.948 9.460 18.407 1.00 54.22 89 HIS A O 1
ATOM 709 N N . ASP A 1 90 ? -28.844 10.241 18.379 1.00 55.00 90 ASP A N 1
ATOM 710 C CA . ASP A 1 90 ? -29.191 11.516 19.018 1.00 55.00 90 ASP A CA 1
ATOM 711 C C . ASP A 1 90 ? -29.970 12.445 18.077 1.00 55.00 90 ASP A C 1
ATOM 713 O O . ASP A 1 90 ? -30.939 13.079 18.501 1.00 55.00 90 ASP A O 1
ATOM 717 N N . ASN A 1 91 ? -29.619 12.482 16.786 1.00 57.31 91 ASN A N 1
ATOM 718 C CA . ASN A 1 91 ? -30.374 13.249 15.790 1.00 57.31 91 ASN A CA 1
ATOM 719 C C . ASN A 1 91 ? -31.7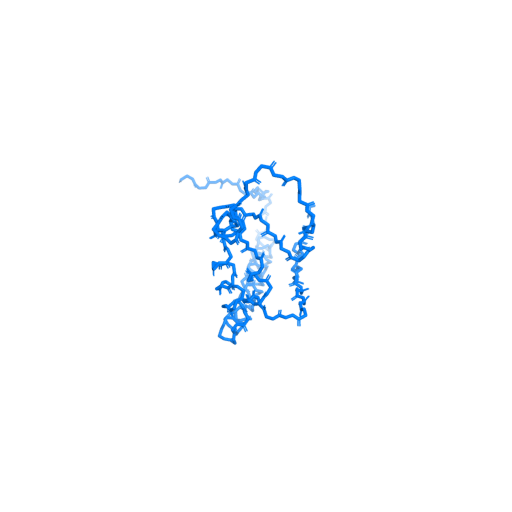76 12.662 15.564 1.00 57.31 91 ASN A C 1
ATOM 721 O O . ASN A 1 91 ? -32.758 13.409 15.507 1.00 57.31 91 ASN A O 1
ATOM 725 N N . ASP A 1 92 ? -31.901 11.336 15.522 1.00 59.84 92 ASP A N 1
ATOM 726 C CA . ASP A 1 92 ? -33.194 10.662 15.372 1.00 59.84 92 ASP A CA 1
ATOM 727 C C . ASP A 1 92 ? -34.098 10.878 16.600 1.00 59.84 92 ASP A C 1
ATOM 729 O O . ASP A 1 92 ? -35.295 11.144 16.464 1.00 59.84 92 ASP A O 1
ATOM 733 N N . ASN A 1 93 ? -33.536 10.869 17.812 1.00 62.00 93 ASN A N 1
ATOM 734 C CA . ASN A 1 93 ? -34.292 11.182 19.027 1.00 62.00 93 ASN A CA 1
ATOM 735 C C . ASN A 1 93 ? -34.726 12.652 19.091 1.00 62.00 93 ASN A C 1
ATOM 737 O O . ASN A 1 93 ? -35.859 12.933 19.488 1.00 62.00 93 ASN A O 1
ATOM 741 N N . LEU A 1 94 ? -33.871 13.594 18.678 1.00 61.84 94 LEU A N 1
ATOM 742 C CA . LEU A 1 94 ? -34.221 15.016 18.661 1.00 61.84 94 LEU A CA 1
ATOM 743 C C . LEU A 1 94 ? -35.298 15.317 17.611 1.00 61.84 94 LEU A C 1
ATOM 745 O O . LEU A 1 94 ? -36.213 16.097 17.875 1.00 61.84 94 LEU A O 1
ATOM 749 N N . THR A 1 95 ? -35.236 14.677 16.438 1.00 65.69 95 THR A N 1
ATOM 750 C CA . THR A 1 95 ? -36.270 14.825 15.400 1.00 65.69 95 THR A CA 1
ATOM 751 C C . THR A 1 95 ? -37.610 14.240 15.835 1.00 65.69 95 THR A C 1
ATOM 753 O O . THR A 1 95 ? -38.636 14.895 15.647 1.00 65.69 95 THR A O 1
ATOM 756 N N . LEU A 1 96 ? -37.625 13.077 16.494 1.00 67.62 96 LEU A N 1
ATOM 757 C CA . LEU A 1 96 ? -38.845 12.510 17.073 1.00 67.62 96 LEU A CA 1
ATOM 758 C C . LEU A 1 96 ? -39.417 13.403 18.175 1.00 67.62 96 LEU A C 1
ATOM 760 O O . LEU A 1 96 ? -40.616 13.677 18.170 1.00 67.62 96 LEU A O 1
ATOM 764 N N . TYR A 1 97 ? -38.583 13.902 19.090 1.00 71.31 97 TYR A N 1
ATOM 765 C CA . TYR A 1 97 ? -39.038 14.785 20.168 1.00 71.31 97 TYR A CA 1
ATOM 766 C C . TYR A 1 97 ? -39.616 16.096 19.617 1.00 71.31 97 TYR A C 1
ATOM 768 O O . TYR A 1 97 ? -40.686 16.533 20.044 1.00 71.31 97 TYR A O 1
ATOM 776 N N . ASN A 1 98 ? -38.965 16.680 18.607 1.00 69.50 98 ASN A N 1
ATOM 777 C CA . ASN A 1 98 ? -39.458 17.866 17.908 1.00 69.50 98 ASN A CA 1
ATOM 778 C C . ASN A 1 98 ? -40.763 17.587 17.147 1.00 69.50 98 ASN A C 1
ATOM 780 O O . ASN A 1 98 ? -41.684 18.398 17.210 1.00 69.50 98 ASN A O 1
ATOM 784 N N . PHE A 1 99 ? -40.894 16.432 16.487 1.00 70.06 99 PHE A N 1
ATOM 785 C CA . PHE A 1 99 ? -42.126 16.026 15.804 1.00 70.06 99 PHE A CA 1
ATOM 786 C C . PHE A 1 99 ? -43.295 15.838 16.783 1.00 70.06 99 PHE A C 1
ATOM 788 O O . PHE A 1 99 ? -44.391 16.347 16.548 1.00 70.06 99 PHE A O 1
ATOM 795 N N . TYR A 1 100 ? -43.062 15.170 17.916 1.00 68.62 100 TYR A N 1
ATOM 796 C CA . TYR A 1 100 ? -44.067 15.000 18.970 1.00 68.62 100 TYR A CA 1
ATOM 797 C C . TYR A 1 100 ? -44.474 16.331 19.611 1.00 68.62 100 TYR A C 1
ATOM 799 O O . TYR A 1 100 ? -45.663 16.548 19.868 1.00 68.62 100 TYR A O 1
ATOM 807 N N . ALA A 1 101 ? -43.518 17.232 19.848 1.00 69.38 101 ALA A N 1
ATOM 808 C CA . ALA A 1 101 ? -43.797 18.573 20.355 1.00 69.38 101 ALA A CA 1
ATOM 809 C C . ALA A 1 101 ? -44.640 19.386 19.359 1.00 69.38 101 ALA A C 1
ATOM 811 O O . ALA A 1 101 ? -45.626 20.008 19.750 1.00 69.38 101 ALA A O 1
ATOM 812 N N . TRP A 1 102 ? -44.314 19.314 18.068 1.00 70.44 102 TRP A N 1
ATOM 813 C CA . TRP A 1 102 ? -45.040 19.998 17.001 1.00 70.44 102 TRP A CA 1
ATOM 814 C C . TRP A 1 102 ? -46.476 19.479 16.837 1.00 70.44 102 TRP A C 1
ATOM 816 O O . TRP A 1 102 ? -47.423 20.268 16.813 1.00 70.44 102 TRP A O 1
ATOM 826 N N . PHE A 1 103 ? -46.652 18.152 16.837 1.00 70.50 103 PHE A N 1
ATOM 827 C CA . PHE A 1 103 ? -47.967 17.503 16.818 1.00 70.50 103 PHE A CA 1
ATOM 828 C C . PHE A 1 103 ? -48.812 17.886 18.044 1.00 70.50 103 PHE A C 1
ATOM 830 O O . PHE A 1 103 ? -50.001 18.168 17.915 1.00 70.50 103 PHE A O 1
ATOM 837 N N . SER A 1 104 ? -48.194 17.965 19.227 1.00 73.94 104 SER A N 1
ATOM 838 C CA . SER A 1 104 ? -48.880 18.354 20.470 1.00 73.94 104 SER A CA 1
ATOM 839 C C . SER A 1 104 ? -49.245 19.841 20.521 1.00 73.94 104 SER A C 1
ATOM 841 O O . SER A 1 104 ? -50.230 20.202 21.163 1.00 73.94 104 SER A O 1
ATOM 843 N N . MET A 1 105 ? -48.485 20.709 19.845 1.00 74.56 105 MET A N 1
ATOM 844 C CA . MET A 1 105 ? -48.778 22.144 19.732 1.00 74.56 105 MET A CA 1
ATOM 845 C C . MET A 1 105 ? -49.789 22.476 18.621 1.00 74.56 105 MET A C 1
ATOM 847 O O . MET A 1 105 ? -50.190 23.633 18.503 1.00 74.56 105 MET A O 1
ATOM 851 N N . GLY A 1 106 ? -50.238 21.488 17.833 1.00 60.25 106 GLY A N 1
ATOM 852 C CA . GLY A 1 106 ? -51.290 21.666 16.825 1.00 60.25 106 GLY A CA 1
ATOM 853 C C . GLY A 1 106 ? -50.905 22.595 15.670 1.00 60.25 106 GLY A C 1
ATOM 854 O O . GLY A 1 106 ? -51.782 23.181 15.036 1.00 60.25 106 GLY A O 1
ATOM 855 N N . ILE A 1 107 ? -49.607 22.761 15.408 1.00 60.88 107 ILE A N 1
ATOM 856 C CA . ILE A 1 107 ? -49.112 23.584 14.304 1.00 60.88 107 ILE A CA 1
ATOM 857 C C . ILE A 1 107 ? -49.312 22.791 13.001 1.00 60.88 107 ILE A C 1
ATOM 859 O O . ILE A 1 107 ? -48.967 21.618 12.932 1.00 60.88 107 ILE A O 1
ATOM 863 N N . THR A 1 108 ? -49.911 23.404 11.974 1.00 57.22 108 THR A N 1
ATOM 864 C CA . THR A 1 108 ? -50.222 22.761 10.677 1.00 57.22 108 THR A CA 1
ATOM 865 C C . THR A 1 108 ? -49.335 23.245 9.524 1.00 57.22 108 THR A C 1
ATOM 867 O O . THR A 1 108 ? -49.647 23.000 8.361 1.00 57.22 108 THR A O 1
ATOM 870 N N . GLU A 1 109 ? -48.249 23.964 9.808 1.00 54.59 109 GLU A N 1
ATOM 871 C CA . GLU A 1 109 ? -47.347 24.500 8.781 1.00 54.59 109 GLU A CA 1
ATOM 872 C C . GLU A 1 109 ? -46.345 23.460 8.261 1.00 54.59 109 GLU A C 1
ATOM 874 O O . GLU A 1 109 ? -45.479 22.958 8.967 1.00 54.59 109 GLU A O 1
ATOM 879 N N . THR A 1 110 ? -46.451 23.141 6.977 1.00 51.50 110 THR A N 1
ATOM 880 C CA . THR A 1 110 ? -45.577 22.203 6.269 1.00 51.50 110 THR A CA 1
ATOM 881 C C . THR A 1 110 ? -44.097 22.545 6.460 1.00 51.50 110 THR A C 1
ATOM 883 O O . THR A 1 110 ? -43.614 23.538 5.918 1.00 51.50 110 THR A O 1
ATOM 886 N N . PHE A 1 111 ? -43.367 21.702 7.192 1.00 45.25 111 PHE A N 1
ATOM 887 C CA . PHE A 1 111 ? -41.912 21.769 7.305 1.00 45.25 111 PHE A CA 1
ATOM 888 C C . PHE A 1 111 ? -41.298 21.438 5.935 1.00 45.25 111 PHE A C 1
ATOM 890 O O . PHE A 1 111 ? -41.256 20.276 5.532 1.00 45.25 111 PHE A O 1
ATOM 897 N N . ALA A 1 112 ? -40.872 22.456 5.186 1.00 41.88 112 ALA A N 1
ATOM 898 C CA . ALA A 1 112 ? -40.024 22.274 4.013 1.00 41.88 112 ALA A CA 1
ATOM 899 C C . ALA A 1 112 ? -38.584 22.054 4.509 1.00 41.88 112 ALA A C 1
ATOM 901 O O . ALA A 1 112 ? -38.022 22.955 5.135 1.00 41.88 112 ALA A O 1
ATOM 902 N N . PRO A 1 113 ? -37.971 20.875 4.303 1.00 54.97 113 PRO A N 1
ATOM 903 C CA . PRO A 1 113 ? -36.609 20.661 4.745 1.00 54.97 113 PRO A CA 1
ATOM 904 C C . PRO A 1 113 ? -35.661 21.294 3.719 1.00 54.97 113 PRO A C 1
ATOM 906 O O . PRO A 1 113 ? -35.657 20.899 2.553 1.00 54.97 113 PRO A O 1
ATOM 909 N N . ASN A 1 114 ? -34.815 22.205 4.204 1.00 50.16 114 ASN A N 1
ATOM 910 C CA . ASN A 1 114 ? -33.669 22.839 3.537 1.00 50.16 114 ASN A CA 1
ATOM 911 C C . ASN A 1 114 ? -33.955 24.101 2.707 1.00 50.16 114 ASN A C 1
ATOM 913 O O . ASN A 1 114 ? -33.999 24.044 1.481 1.00 50.16 114 ASN A O 1
ATOM 917 N N . ASP A 1 115 ? -33.951 25.253 3.379 1.00 41.59 115 ASP A N 1
ATOM 918 C CA . ASP A 1 115 ? -33.330 26.451 2.808 1.00 41.59 115 ASP A CA 1
ATOM 919 C C . ASP A 1 115 ? -31.882 26.546 3.331 1.00 41.59 115 ASP A C 1
ATOM 921 O O . ASP A 1 115 ? -31.657 26.393 4.538 1.00 41.59 115 ASP A O 1
ATOM 925 N N . PRO A 1 116 ? -30.874 26.750 2.463 1.00 50.91 116 PRO A N 1
ATOM 926 C CA . PRO A 1 116 ? -29.496 26.932 2.893 1.00 50.91 116 PRO A CA 1
ATOM 927 C C . PRO A 1 116 ? -29.330 28.287 3.592 1.00 50.91 116 PRO A C 1
ATOM 929 O O . PRO A 1 116 ? -29.732 29.325 3.070 1.00 50.91 116 PRO A O 1
ATOM 932 N N . ILE A 1 117 ? -28.692 28.274 4.762 1.00 47.53 117 ILE A N 1
ATOM 933 C CA . ILE A 1 117 ? -28.223 29.484 5.441 1.00 47.53 117 ILE A CA 1
ATOM 934 C C . ILE A 1 117 ? -27.080 30.069 4.595 1.00 47.53 117 ILE A C 1
ATOM 936 O O . ILE A 1 117 ? -26.015 29.457 4.500 1.00 47.53 117 ILE A O 1
ATOM 940 N N . THR A 1 118 ? -27.320 31.212 3.949 1.00 40.75 118 THR A N 1
ATOM 941 C CA . THR A 1 118 ? -26.268 32.129 3.461 1.00 40.75 118 THR A CA 1
ATOM 942 C C . THR A 1 118 ? -25.535 32.796 4.609 1.00 40.75 118 THR A C 1
ATOM 944 O O . THR A 1 118 ? -26.231 33.204 5.567 1.00 40.75 118 THR A O 1
#

Foldseek 3Di:
DDDDDPDDDDDDDPDQLVVLLPLEAEPVVVCVVPVDDDDDDPDDPPSHHHDDVSRVCSVVVNVVVVVCPDPVNVVVVVVVVVVVVVVVVVVVVVVVVVVVVCVVVVDPDDDDPDDDDD

Secondary structure (DSSP, 8-state):
-------------SS-HHHHHHTEE-HHHHHHHS---SS--S---TT-EE-HHHHHHHHHHHHHHHHHTSHHHHHHHHHHHHHHHHHHHHHHHHHHHHHHHHHHTT------------

Sequence (118 aa):
VMYENRARLLCTAETPPVELFERIVTVADALKVSPRSSRAPKGDDPDLCVDNQLGFAKDRTISRLTEMNSKEYLEQHEANLHRSSEETHDNDNLTLYNFYAWFSMGITETFAPNDPIT

Organism: Ananas comosus (NCBI:txid4615)

InterPro domains:
  IPR005654 ATPase, AFG1-like [PTHR12169] (2-89)

Radius of gyration: 27.24 Å; chains: 1; bounding box: 72×47×50 Å

pLDDT: mean 71.46, std 16.0, range [38.38, 94.5]